Protein AF-A0A537X511-F1 (afdb_monomer_lite)

Foldseek 3Di:
DDPDDPPPPVVPDDDPVRVVLVVLCVVCVVVVHDSVVDDDEAECAPPDPVVCVVVVVVPDDHYDYPDPPPPD

Sequence (72 aa):
MTSENPTIITSRLPSPLATVEQEIARACEQAHRDRASVELIAVSKTFGAEAITPIIEAGQRVFGENRVQEAK

Secondary structure (DSSP, 8-state):
-----GGGSGGGSPPHHHHHHHHHHHHHHHTT--GGG----EE-TT--HHHHHHHHHTT---EE-SS-----

Structure (mmCIF, N/CA/C/O backbone):
data_AF-A0A537X511-F1
#
_entry.id   AF-A0A537X511-F1
#
loop_
_atom_site.group_PDB
_atom_site.id
_atom_site.type_symbol
_atom_site.label_atom_id
_atom_site.label_alt_id
_atom_site.label_comp_id
_atom_site.label_asym_id
_atom_site.label_entity_id
_atom_site.label_seq_id
_atom_site.pdbx_PDB_ins_code
_atom_site.Cartn_x
_atom_site.Cartn_y
_atom_site.Cartn_z
_atom_site.occupancy
_atom_site.B_iso_or_equiv
_atom_site.auth_seq_id
_atom_site.auth_comp_id
_atom_site.auth_asym_id
_atom_site.auth_atom_id
_atom_site.pdbx_PDB_model_num
ATOM 1 N N . MET A 1 1 ? 43.605 11.442 10.969 1.00 37.97 1 MET A N 1
ATOM 2 C CA . MET A 1 1 ? 42.932 11.540 9.658 1.00 37.97 1 MET A CA 1
ATOM 3 C C . MET A 1 1 ? 41.601 10.831 9.802 1.00 37.97 1 MET A C 1
ATOM 5 O O . MET A 1 1 ? 41.570 9.692 10.244 1.00 37.97 1 MET A O 1
ATOM 9 N N . THR A 1 2 ? 40.534 11.598 9.637 1.00 44.31 2 THR A N 1
ATOM 10 C CA . THR A 1 2 ? 39.150 11.336 10.044 1.00 44.31 2 THR A CA 1
ATOM 11 C C . THR A 1 2 ? 38.537 10.153 9.298 1.00 44.31 2 THR A C 1
ATOM 13 O O . THR A 1 2 ? 38.435 10.184 8.076 1.00 44.31 2 THR A O 1
ATOM 16 N N . SER A 1 3 ? 38.106 9.127 10.035 1.00 47.69 3 SER A N 1
ATOM 17 C CA . SER A 1 3 ? 37.199 8.105 9.508 1.00 47.69 3 SER A CA 1
ATOM 18 C C . SER A 1 3 ? 35.773 8.602 9.733 1.00 47.69 3 SER A C 1
ATOM 20 O O . SER A 1 3 ? 35.162 8.343 10.769 1.00 47.69 3 SER A O 1
ATOM 22 N N . GLU A 1 4 ? 35.286 9.422 8.807 1.00 53.56 4 GLU A N 1
ATOM 23 C CA . GLU A 1 4 ? 33.866 9.757 8.727 1.00 53.56 4 GLU A CA 1
ATOM 24 C C . GLU A 1 4 ? 33.157 8.515 8.180 1.00 53.56 4 GLU A C 1
ATOM 26 O O . GLU A 1 4 ? 33.461 8.053 7.083 1.00 53.56 4 GLU A O 1
ATOM 31 N N . ASN A 1 5 ? 32.268 7.923 8.976 1.00 52.94 5 ASN A N 1
ATOM 32 C CA . ASN A 1 5 ? 31.483 6.749 8.610 1.00 52.94 5 ASN A CA 1
ATOM 33 C C . ASN A 1 5 ? 30.129 7.216 8.036 1.00 52.94 5 ASN A C 1
ATOM 35 O O . ASN A 1 5 ? 29.235 7.544 8.820 1.00 52.94 5 ASN A O 1
ATOM 39 N N . PRO A 1 6 ? 29.930 7.254 6.704 1.00 52.81 6 PRO A N 1
ATOM 40 C CA . PRO A 1 6 ? 28.698 7.774 6.101 1.00 52.81 6 PRO A CA 1
ATOM 41 C C . PRO A 1 6 ? 27.487 6.831 6.245 1.00 52.81 6 PRO A C 1
ATOM 43 O O . PRO A 1 6 ? 26.381 7.178 5.840 1.00 52.81 6 PRO A O 1
ATOM 46 N N . THR A 1 7 ? 27.653 5.644 6.833 1.00 51.53 7 THR A N 1
ATOM 47 C CA . THR A 1 7 ? 26.648 4.567 6.754 1.00 51.53 7 THR A CA 1
ATOM 48 C C . THR A 1 7 ? 25.471 4.734 7.729 1.00 51.53 7 THR A C 1
ATOM 50 O O . THR A 1 7 ? 24.428 4.110 7.554 1.00 51.53 7 THR A O 1
ATOM 53 N N . ILE A 1 8 ? 25.578 5.592 8.750 1.00 52.06 8 ILE A N 1
ATOM 54 C CA . ILE A 1 8 ? 24.567 5.670 9.826 1.00 52.06 8 ILE A CA 1
ATOM 55 C C . ILE A 1 8 ? 23.369 6.576 9.481 1.00 52.06 8 ILE A C 1
ATOM 57 O O . ILE A 1 8 ? 22.312 6.457 10.102 1.00 52.06 8 ILE A O 1
ATOM 61 N N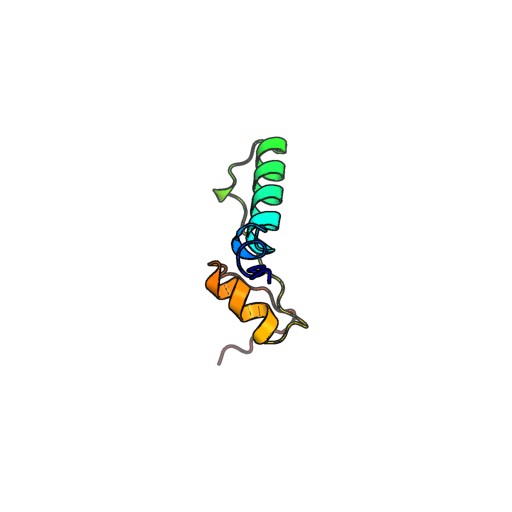 . ILE A 1 9 ? 23.473 7.445 8.472 1.00 55.75 9 ILE A N 1
ATOM 62 C CA . ILE A 1 9 ? 22.422 8.442 8.199 1.00 55.75 9 ILE A CA 1
ATOM 63 C C . ILE A 1 9 ? 21.233 7.842 7.423 1.00 55.75 9 ILE A C 1
ATOM 65 O O . ILE A 1 9 ? 20.086 8.199 7.686 1.00 55.75 9 ILE A O 1
ATOM 69 N N . THR A 1 10 ? 21.468 6.866 6.540 1.00 49.75 10 THR A N 1
ATOM 70 C CA . THR A 1 10 ? 20.413 6.296 5.675 1.00 49.75 10 THR A CA 1
ATOM 71 C C . THR A 1 10 ? 19.419 5.407 6.429 1.00 49.75 10 THR A C 1
ATOM 73 O O . THR A 1 10 ? 18.262 5.309 6.038 1.00 49.75 10 THR A O 1
ATOM 76 N N . SER A 1 11 ? 19.820 4.813 7.557 1.00 55.16 11 SER A N 1
ATOM 77 C CA . SER A 1 11 ? 18.966 3.909 8.347 1.00 55.16 11 SER A CA 1
ATOM 78 C C . SER A 1 11 ? 17.783 4.602 9.045 1.00 55.16 11 SER A C 1
ATOM 80 O O . SER A 1 11 ? 16.916 3.908 9.573 1.00 55.16 11 SER A O 1
ATOM 82 N N . ARG A 1 12 ? 17.755 5.941 9.114 1.00 59.69 12 ARG A N 1
ATOM 83 C CA . ARG A 1 12 ? 16.759 6.701 9.897 1.00 59.69 12 ARG A CA 1
ATOM 84 C C . ARG A 1 12 ? 15.711 7.432 9.064 1.00 59.69 12 ARG A C 1
ATOM 86 O O . ARG A 1 12 ? 14.831 8.059 9.648 1.00 59.69 12 ARG A O 1
ATOM 93 N N . LEU A 1 13 ? 15.791 7.377 7.737 1.00 60.44 13 LEU A N 1
ATOM 94 C CA . LEU A 1 13 ? 14.753 7.963 6.895 1.00 60.44 13 LEU A CA 1
ATOM 95 C C . LEU A 1 13 ? 13.590 6.970 6.760 1.00 60.44 13 LEU A C 1
ATOM 97 O O . LEU A 1 13 ? 13.838 5.792 6.489 1.00 60.44 13 LEU A O 1
ATOM 101 N N . PRO A 1 14 ? 12.333 7.407 6.962 1.00 68.38 14 PRO A N 1
ATOM 102 C CA . PRO A 1 14 ? 11.184 6.545 6.738 1.00 68.38 14 PRO A CA 1
ATOM 103 C C . PRO A 1 14 ? 11.179 6.075 5.283 1.00 68.38 14 PRO A C 1
ATOM 105 O O . PRO A 1 14 ? 11.427 6.854 4.359 1.00 68.38 14 PRO A O 1
ATOM 108 N N . SER A 1 15 ? 10.909 4.785 5.079 1.00 83.38 15 SER A N 1
ATOM 109 C CA . SER A 1 15 ? 10.714 4.255 3.733 1.00 83.38 15 SER A CA 1
ATOM 110 C C . SER A 1 15 ? 9.517 4.955 3.072 1.00 83.38 15 SER A C 1
ATOM 112 O O . SER A 1 15 ? 8.611 5.416 3.774 1.00 83.38 15 SER A O 1
ATOM 114 N N . PRO A 1 16 ? 9.450 5.009 1.729 1.00 85.88 16 PRO A N 1
ATOM 115 C CA . PRO A 1 16 ? 8.290 5.567 1.036 1.00 85.88 16 PRO A CA 1
ATOM 116 C C . PRO A 1 16 ? 6.960 4.960 1.507 1.00 85.88 16 PRO A C 1
ATOM 118 O O . PRO A 1 16 ? 5.974 5.678 1.652 1.00 85.88 16 PRO A O 1
ATOM 121 N N . LEU A 1 17 ? 6.951 3.658 1.817 1.00 89.75 17 LEU A N 1
ATOM 122 C CA . LEU A 1 17 ? 5.783 2.971 2.366 1.00 89.75 17 LEU A CA 1
ATOM 123 C C . LEU A 1 17 ? 5.401 3.508 3.753 1.00 89.75 17 LEU A C 1
ATOM 125 O O . LEU A 1 17 ? 4.234 3.802 3.985 1.00 89.75 17 LEU A O 1
ATOM 129 N N . ALA A 1 18 ? 6.372 3.693 4.653 1.00 90.38 18 ALA A N 1
ATOM 130 C CA . ALA A 1 18 ? 6.118 4.214 5.996 1.00 90.38 18 ALA A CA 1
ATOM 131 C C . ALA A 1 18 ? 5.531 5.636 5.968 1.00 90.38 18 ALA A C 1
ATOM 133 O O . ALA A 1 18 ? 4.619 5.939 6.735 1.00 90.38 18 ALA A O 1
ATOM 134 N N . THR A 1 19 ? 6.008 6.488 5.058 1.00 92.00 19 THR A N 1
ATOM 135 C CA . THR A 1 19 ? 5.458 7.839 4.866 1.00 92.00 19 THR A CA 1
ATOM 136 C C . THR A 1 19 ? 4.001 7.791 4.402 1.00 92.00 19 THR A C 1
ATOM 138 O O . THR A 1 19 ? 3.155 8.500 4.940 1.00 92.00 19 THR A O 1
ATOM 141 N N . VAL A 1 20 ? 3.678 6.929 3.432 1.00 93.81 20 VAL A N 1
ATOM 142 C CA . VAL A 1 20 ? 2.297 6.770 2.946 1.00 93.81 20 VAL A CA 1
ATOM 143 C C . VAL A 1 20 ? 1.386 6.218 4.044 1.00 93.81 20 VAL A C 1
ATOM 145 O O . VAL A 1 20 ? 0.273 6.710 4.217 1.00 93.81 20 VAL A O 1
ATOM 148 N N . GLU A 1 21 ? 1.858 5.251 4.829 1.00 93.75 21 GLU A N 1
ATOM 149 C CA . GLU A 1 21 ? 1.101 4.693 5.955 1.00 93.75 21 GLU A CA 1
ATOM 150 C C . GLU A 1 21 ? 0.740 5.748 7.009 1.00 93.75 21 GLU A 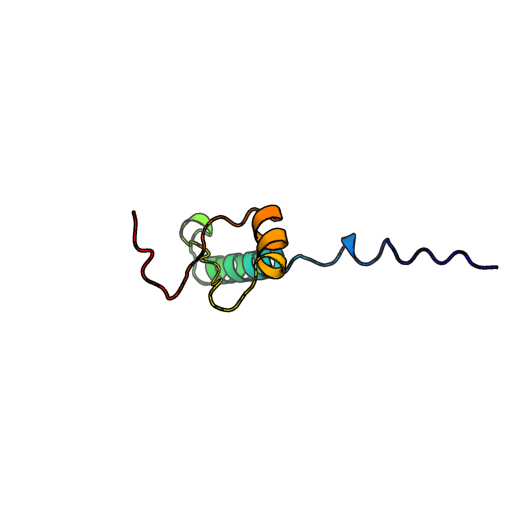C 1
ATOM 152 O O . GLU A 1 21 ? -0.396 5.780 7.491 1.00 93.75 21 GLU A O 1
ATOM 157 N N . GLN A 1 22 ? 1.666 6.660 7.322 1.00 94.44 22 GLN A N 1
ATOM 158 C CA . GLN A 1 22 ? 1.405 7.777 8.235 1.00 94.44 22 GLN A CA 1
ATOM 159 C C . GLN A 1 22 ? 0.327 8.724 7.694 1.00 94.44 22 GLN A C 1
ATOM 161 O O . GLN A 1 22 ? -0.571 9.124 8.438 1.00 94.44 22 GLN A O 1
ATOM 166 N N . GLU A 1 23 ? 0.366 9.048 6.400 1.00 96.00 23 GLU A N 1
ATOM 167 C CA . GLU A 1 23 ? -0.654 9.901 5.781 1.00 96.00 23 GLU A CA 1
ATOM 168 C C . GLU A 1 23 ? -2.035 9.235 5.758 1.00 96.00 23 GLU A C 1
ATOM 170 O O . GLU A 1 23 ? -3.042 9.898 6.024 1.00 96.00 23 GLU A O 1
ATOM 175 N N . ILE A 1 24 ? -2.105 7.923 5.505 1.00 95.81 24 ILE A N 1
ATOM 176 C CA . ILE A 1 24 ? -3.372 7.181 5.557 1.00 95.81 24 ILE A CA 1
ATOM 177 C C . ILE A 1 24 ? -3.923 7.172 6.982 1.00 95.81 24 ILE A C 1
ATOM 179 O O . ILE A 1 24 ? -5.115 7.423 7.164 1.00 95.81 24 ILE A O 1
ATOM 183 N N . ALA A 1 25 ? -3.085 6.913 7.990 1.00 96.12 25 ALA A N 1
ATOM 184 C CA . ALA A 1 25 ? -3.504 6.942 9.390 1.00 96.12 25 ALA A CA 1
ATOM 185 C C . ALA A 1 25 ? -4.075 8.317 9.771 1.00 96.12 25 ALA A C 1
ATOM 187 O O . ALA A 1 25 ? -5.204 8.398 10.258 1.00 96.12 25 ALA A O 1
ATOM 188 N N . ARG A 1 26 ? -3.364 9.399 9.427 1.00 97.31 26 ARG A N 1
ATOM 189 C CA . ARG A 1 26 ? -3.819 10.779 9.652 1.00 97.31 26 ARG A CA 1
ATOM 190 C C . ARG A 1 26 ? -5.157 11.067 8.963 1.00 97.31 26 ARG A C 1
ATOM 192 O O . ARG A 1 26 ? -6.039 11.683 9.559 1.00 97.31 26 ARG A O 1
ATOM 199 N N . ALA A 1 27 ? -5.331 10.626 7.718 1.00 97.69 27 ALA A N 1
ATOM 200 C CA . ALA A 1 27 ? -6.586 10.801 6.989 1.00 97.69 27 ALA A CA 1
ATOM 201 C C . ALA A 1 27 ? -7.744 10.002 7.617 1.00 97.69 27 ALA A C 1
ATOM 203 O O . ALA A 1 27 ? -8.869 10.498 7.682 1.00 97.69 27 ALA A O 1
ATOM 204 N N . CYS A 1 28 ? -7.478 8.789 8.112 1.00 97.94 28 CYS A N 1
ATOM 205 C CA . CYS A 1 28 ? -8.472 7.967 8.805 1.00 97.94 28 CYS A CA 1
ATOM 206 C C . CYS A 1 28 ? -8.927 8.618 10.117 1.00 97.94 28 CYS A C 1
ATOM 208 O O . CYS A 1 28 ? -10.131 8.711 10.355 1.00 97.94 28 CYS A O 1
ATOM 210 N N . GLU A 1 29 ? -7.994 9.146 10.914 1.00 97.19 29 GLU A N 1
ATOM 211 C CA . GLU A 1 29 ? -8.301 9.885 12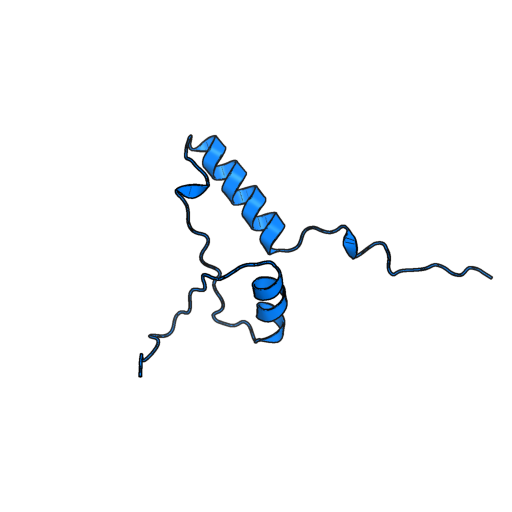.147 1.00 97.19 29 GLU A CA 1
ATOM 212 C C . GLU A 1 29 ? -9.203 11.096 11.872 1.00 97.19 29 GLU A C 1
ATOM 214 O O . GLU A 1 29 ? -10.245 11.265 12.516 1.00 97.19 29 GLU A O 1
ATOM 219 N N . GLN A 1 30 ? -8.848 11.900 10.863 1.00 97.81 30 GLN A N 1
ATOM 220 C CA . GLN A 1 30 ? -9.621 13.075 10.444 1.00 97.81 30 GLN A CA 1
ATOM 221 C C . GLN A 1 30 ? -11.028 12.715 9.952 1.00 97.81 30 GLN A C 1
ATOM 223 O O . GLN A 1 30 ? -11.966 13.480 10.161 1.00 97.81 30 GLN A O 1
ATOM 228 N N . ALA A 1 31 ? -11.180 11.550 9.320 1.00 97.62 31 ALA A N 1
ATOM 229 C CA . ALA A 1 31 ? -12.460 11.043 8.835 1.00 97.62 31 ALA A CA 1
ATOM 230 C C . ALA A 1 31 ? -13.244 10.230 9.883 1.00 97.62 31 ALA A C 1
ATOM 232 O O . ALA A 1 31 ? -14.314 9.715 9.558 1.00 97.62 31 ALA A O 1
ATOM 233 N N . HIS A 1 32 ? -12.721 10.076 11.106 1.00 96.88 32 HIS A N 1
ATOM 234 C CA . HIS A 1 32 ? -13.282 9.212 12.156 1.00 96.88 32 HIS A CA 1
ATOM 235 C C . HIS A 1 32 ? -13.507 7.765 11.688 1.00 96.88 32 HIS A C 1
ATOM 237 O O . HIS A 1 32 ? -14.525 7.136 11.983 1.00 96.88 32 HIS A O 1
ATOM 243 N N . ARG A 1 33 ? -12.541 7.238 10.933 1.00 96.81 33 ARG A N 1
ATOM 244 C CA . ARG A 1 33 ? -12.531 5.867 10.418 1.00 96.81 33 ARG A CA 1
ATOM 245 C C . ARG A 1 33 ? -11.396 5.073 11.044 1.00 96.81 33 ARG A C 1
ATOM 247 O O . ARG A 1 33 ? -10.326 5.605 11.312 1.00 96.81 33 ARG A O 1
ATOM 254 N N . ASP A 1 34 ? -11.613 3.773 11.200 1.00 94.12 34 ASP A N 1
ATOM 255 C CA . ASP A 1 34 ? -10.538 2.842 11.530 1.00 94.12 34 ASP A CA 1
ATOM 256 C C . ASP A 1 34 ? -9.578 2.713 10.335 1.00 94.12 34 ASP A C 1
ATOM 258 O O . ASP A 1 34 ? -10.020 2.514 9.195 1.00 94.12 34 ASP A O 1
ATOM 262 N N . ARG A 1 35 ? -8.267 2.779 10.595 1.00 94.06 35 ARG A N 1
ATOM 263 C CA . ARG A 1 35 ? -7.216 2.516 9.603 1.00 94.06 35 ARG A CA 1
ATOM 264 C C . ARG A 1 35 ? -7.392 1.143 8.961 1.00 94.06 35 ARG A C 1
ATOM 266 O O . ARG A 1 35 ? -7.147 1.021 7.762 1.00 94.06 35 ARG A O 1
ATOM 273 N N . ALA A 1 36 ? -7.849 0.138 9.708 1.00 93.56 36 ALA A N 1
ATOM 274 C CA . ALA A 1 36 ? -8.092 -1.206 9.182 1.00 93.56 36 ALA A CA 1
ATOM 275 C C . ALA A 1 36 ? -9.230 -1.256 8.142 1.00 93.56 36 ALA A C 1
ATOM 277 O O . ALA A 1 36 ? -9.320 -2.208 7.373 1.00 93.56 36 ALA A O 1
ATOM 278 N N . SER A 1 37 ? -10.076 -0.219 8.068 1.00 95.31 37 SER A N 1
ATOM 279 C CA . SER A 1 37 ? -11.153 -0.110 7.070 1.00 95.31 37 SER A CA 1
ATOM 280 C C . SER A 1 37 ? -10.692 0.410 5.698 1.00 95.31 37 SER A C 1
ATOM 282 O O . SER A 1 37 ? -11.525 0.629 4.815 1.00 95.31 37 SER A O 1
ATOM 284 N N . VAL A 1 38 ? -9.392 0.675 5.518 1.00 94.50 38 VAL A N 1
ATOM 285 C CA . VAL A 1 38 ? -8.802 1.227 4.289 1.00 94.50 38 VAL A CA 1
ATOM 286 C C . VAL A 1 38 ? -7.682 0.312 3.795 1.00 94.50 38 VAL A C 1
ATOM 288 O O . VAL A 1 38 ? -6.767 -0.017 4.545 1.00 94.50 38 VAL A O 1
ATOM 291 N N . GLU A 1 39 ? -7.711 -0.062 2.517 1.00 94.81 39 GLU A N 1
ATOM 292 C CA . GLU A 1 39 ? -6.650 -0.852 1.885 1.00 94.81 39 GLU A CA 1
ATOM 293 C C . GLU A 1 39 ? -5.736 0.043 1.040 1.00 94.81 39 GLU A C 1
ATOM 295 O O . GLU A 1 39 ? -6.199 0.825 0.207 1.00 94.81 39 GLU A O 1
ATOM 300 N N . LEU A 1 40 ? -4.425 -0.072 1.258 1.00 94.38 40 LEU A N 1
ATOM 301 C CA . LEU A 1 40 ? -3.422 0.583 0.428 1.00 94.38 40 LEU A CA 1
ATOM 302 C C . LEU A 1 40 ? -3.108 -0.306 -0.777 1.00 94.38 40 LEU A C 1
ATOM 304 O O . LEU A 1 40 ? -2.503 -1.366 -0.627 1.00 94.38 40 LEU A O 1
ATOM 308 N N . ILE A 1 41 ? -3.460 0.163 -1.973 1.00 92.69 41 ILE A N 1
ATOM 309 C CA . ILE A 1 41 ? -3.106 -0.481 -3.241 1.00 92.69 41 ILE A CA 1
ATOM 310 C C . ILE A 1 41 ? -1.917 0.266 -3.853 1.00 92.69 41 ILE A C 1
ATOM 312 O O . ILE A 1 41 ? -2.052 1.404 -4.306 1.00 92.69 41 ILE A O 1
ATOM 316 N N . ALA A 1 42 ? -0.747 -0.372 -3.886 1.00 91.25 42 ALA A N 1
ATOM 317 C CA . ALA A 1 42 ? 0.451 0.215 -4.478 1.00 91.25 42 ALA A CA 1
ATOM 318 C C . ALA A 1 42 ? 0.424 0.075 -6.009 1.00 91.25 42 ALA A C 1
ATOM 320 O O . ALA A 1 42 ? 0.357 -1.027 -6.545 1.00 91.25 42 ALA A O 1
ATOM 321 N N . VAL A 1 43 ? 0.482 1.185 -6.742 1.00 89.62 43 VAL A N 1
ATOM 322 C CA . VAL A 1 43 ? 0.423 1.157 -8.210 1.00 89.62 43 VAL A CA 1
ATOM 323 C C . VAL A 1 43 ? 1.816 0.891 -8.788 1.00 89.62 43 VAL A C 1
ATOM 325 O O . VAL A 1 43 ? 2.681 1.761 -8.728 1.00 89.62 43 VAL A O 1
ATOM 328 N N . SER A 1 44 ? 2.031 -0.293 -9.370 1.00 86.81 44 SER A N 1
ATOM 329 C CA . SER A 1 44 ? 3.329 -0.717 -9.931 1.00 86.81 44 SER A CA 1
ATOM 330 C C . SER A 1 44 ? 3.459 -0.495 -11.439 1.00 86.81 44 SER A C 1
ATOM 332 O O . SER A 1 44 ? 4.544 -0.675 -11.994 1.00 86.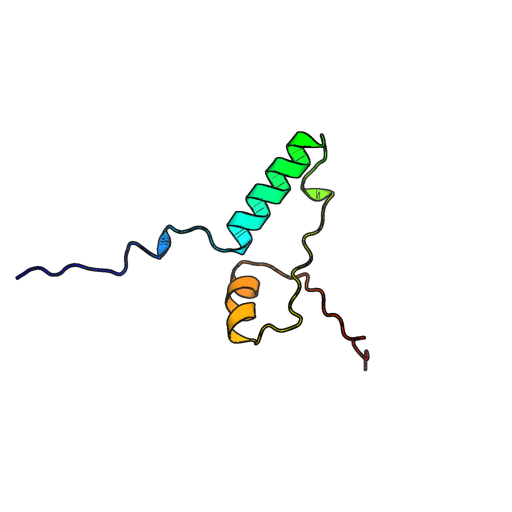81 44 SER A O 1
ATOM 334 N N . LYS A 1 45 ? 2.387 -0.072 -12.130 1.00 80.12 45 LYS A N 1
ATOM 335 C CA . LYS A 1 45 ? 2.450 0.238 -13.569 1.00 80.12 45 LYS A CA 1
ATOM 336 C C . LYS A 1 45 ? 3.556 1.280 -13.787 1.00 80.12 45 LYS A C 1
ATOM 338 O O . LYS A 1 45 ? 3.518 2.318 -13.149 1.00 80.12 45 LYS A O 1
ATOM 343 N N . THR A 1 46 ? 4.512 0.992 -14.667 1.00 82.19 46 THR A N 1
ATOM 344 C CA . THR A 1 46 ? 5.734 1.780 -14.963 1.00 82.19 46 THR A CA 1
ATOM 345 C C . THR A 1 46 ? 6.951 1.583 -14.057 1.00 82.19 46 THR A C 1
ATOM 347 O O . THR A 1 46 ? 8.006 2.117 -14.392 1.00 82.19 46 THR A O 1
ATOM 350 N N . PHE A 1 47 ? 6.868 0.815 -12.972 1.00 84.00 47 PHE A N 1
ATOM 351 C CA . PHE A 1 47 ? 8.020 0.544 -12.109 1.00 84.00 47 PHE A CA 1
ATOM 352 C C . PHE A 1 47 ? 8.607 -0.841 -12.401 1.00 84.00 47 PHE A C 1
ATOM 354 O O . PHE A 1 47 ? 7.884 -1.828 -12.503 1.00 84.00 47 PHE A O 1
ATOM 361 N N . GLY A 1 48 ? 9.930 -0.910 -12.569 1.00 83.44 48 GLY A N 1
ATOM 362 C CA . GLY A 1 48 ? 10.652 -2.177 -12.698 1.00 83.44 48 GLY A CA 1
ATOM 363 C C . GLY A 1 48 ? 10.820 -2.882 -11.350 1.00 83.44 48 GLY A C 1
ATOM 364 O O . GLY A 1 48 ? 10.606 -2.283 -10.296 1.00 83.44 48 GLY A O 1
ATOM 365 N N . ALA A 1 49 ? 11.262 -4.143 -11.381 1.00 83.25 49 ALA A N 1
ATOM 366 C CA . ALA A 1 49 ? 11.442 -4.963 -10.180 1.00 83.25 49 ALA A CA 1
ATOM 367 C C . ALA A 1 49 ? 12.319 -4.281 -9.115 1.00 83.25 49 ALA A C 1
ATOM 369 O O . ALA A 1 49 ? 11.974 -4.308 -7.942 1.00 83.25 49 ALA A O 1
ATOM 370 N N . GLU A 1 50 ? 13.386 -3.587 -9.516 1.00 85.31 50 GLU A N 1
ATOM 371 C CA . GLU A 1 50 ? 14.293 -2.880 -8.598 1.00 85.31 50 GLU A CA 1
ATOM 372 C C . GLU A 1 50 ? 13.592 -1.817 -7.738 1.00 85.31 50 GLU A C 1
ATOM 374 O O . GLU A 1 50 ? 13.954 -1.622 -6.582 1.00 85.31 50 GLU A O 1
ATOM 379 N N . ALA A 1 51 ? 12.559 -1.159 -8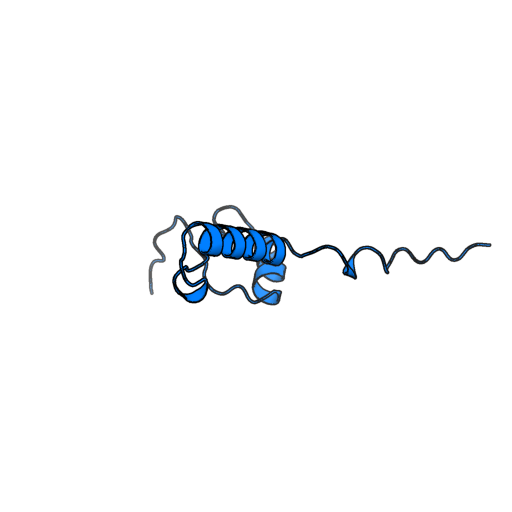.271 1.00 84.56 51 ALA A N 1
ATOM 380 C CA . ALA A 1 51 ? 11.771 -0.180 -7.526 1.00 84.56 51 ALA A CA 1
ATOM 381 C C . ALA A 1 51 ? 10.695 -0.840 -6.643 1.00 84.56 51 ALA A C 1
ATOM 383 O O . ALA A 1 51 ? 10.263 -0.254 -5.652 1.00 84.56 51 ALA A O 1
ATOM 384 N N . ILE A 1 52 ? 10.263 -2.056 -6.990 1.00 86.00 52 ILE A N 1
ATOM 385 C CA . ILE A 1 52 ? 9.196 -2.785 -6.294 1.00 86.00 52 ILE A CA 1
ATOM 386 C C . ILE A 1 52 ? 9.759 -3.633 -5.144 1.00 86.00 52 ILE A C 1
ATOM 388 O O . ILE A 1 52 ? 9.127 -3.718 -4.090 1.00 86.00 52 ILE A O 1
ATOM 392 N N . THR A 1 53 ? 10.947 -4.225 -5.301 1.00 88.31 53 THR A N 1
ATOM 393 C CA . THR A 1 53 ? 11.561 -5.121 -4.306 1.00 88.31 53 THR A CA 1
ATOM 394 C C . THR A 1 53 ? 11.634 -4.503 -2.905 1.00 88.31 53 THR A C 1
ATOM 396 O O . THR A 1 53 ? 11.119 -5.131 -1.981 1.00 88.31 53 THR A O 1
ATOM 399 N N . PRO A 1 54 ? 12.127 -3.261 -2.710 1.00 87.56 54 PRO A N 1
ATOM 400 C CA . PRO A 1 54 ? 12.175 -2.653 -1.377 1.00 87.56 54 PRO A CA 1
ATOM 401 C C . PRO A 1 54 ? 10.789 -2.456 -0.745 1.00 87.56 54 PRO A C 1
ATOM 403 O O . PRO A 1 54 ? 10.642 -2.473 0.473 1.00 87.56 54 PRO A O 1
ATOM 406 N N . ILE A 1 55 ? 9.751 -2.273 -1.566 1.00 87.88 55 ILE A N 1
ATOM 407 C CA . ILE A 1 55 ? 8.366 -2.086 -1.113 1.00 87.88 55 ILE A CA 1
ATOM 408 C C . ILE A 1 55 ? 7.750 -3.427 -0.691 1.00 87.88 55 ILE A C 1
ATOM 410 O O . ILE A 1 55 ? 7.050 -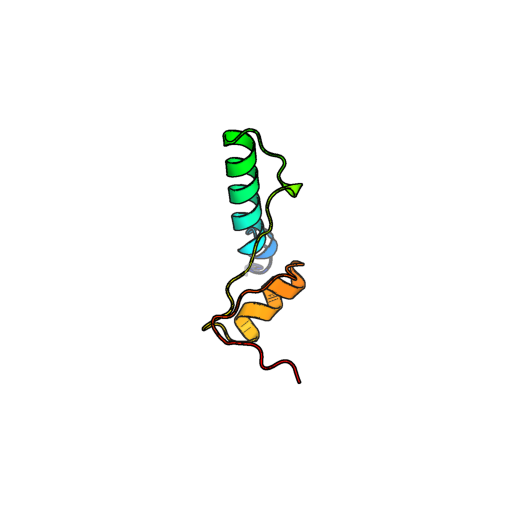3.497 0.321 1.00 87.88 55 ILE A O 1
ATOM 414 N N . ILE A 1 56 ? 8.071 -4.508 -1.408 1.00 88.94 56 ILE A N 1
ATOM 415 C CA . ILE A 1 56 ? 7.738 -5.881 -1.004 1.00 88.94 56 ILE A CA 1
ATOM 416 C C . ILE A 1 56 ? 8.463 -6.242 0.300 1.00 88.94 56 ILE A C 1
ATOM 418 O O . ILE A 1 56 ? 7.843 -6.789 1.215 1.00 88.94 56 ILE A O 1
ATOM 422 N N . GLU A 1 57 ? 9.752 -5.937 0.421 1.00 89.06 57 GLU A N 1
ATOM 423 C CA . GLU A 1 57 ? 10.529 -6.190 1.643 1.00 89.06 57 GLU A CA 1
ATOM 424 C C . GLU A 1 57 ? 9.988 -5.398 2.838 1.00 89.06 57 GLU A C 1
ATOM 426 O O . GLU A 1 57 ? 9.912 -5.930 3.944 1.00 89.06 57 GLU A O 1
ATOM 431 N N . ALA A 1 58 ? 9.504 -4.176 2.601 1.00 87.06 58 ALA A N 1
ATOM 432 C CA . ALA A 1 58 ? 8.823 -3.359 3.603 1.00 87.06 58 ALA A CA 1
ATOM 433 C C . ALA A 1 58 ? 7.426 -3.886 4.003 1.00 87.06 58 ALA A C 1
ATOM 435 O O . ALA A 1 58 ? 6.794 -3.318 4.891 1.00 87.06 58 ALA A O 1
ATOM 436 N N . GLY A 1 59 ? 6.946 -4.969 3.382 1.00 88.06 59 GLY A N 1
ATOM 437 C CA . GLY A 1 59 ? 5.723 -5.672 3.772 1.00 88.06 59 GLY A CA 1
ATOM 438 C C . GLY A 1 59 ? 4.501 -5.397 2.896 1.00 88.06 59 GLY A C 1
ATOM 439 O O . GLY A 1 59 ? 3.467 -6.025 3.114 1.00 88.06 59 GLY A O 1
ATOM 440 N N . GLN A 1 60 ? 4.597 -4.540 1.874 1.00 93.50 60 GLN A N 1
ATOM 441 C CA . GLN A 1 60 ? 3.482 -4.319 0.951 1.00 93.50 60 GLN A CA 1
ATOM 442 C C . GLN A 1 60 ? 3.192 -5.592 0.146 1.00 93.50 60 GLN A C 1
ATOM 444 O O . GLN A 1 60 ? 4.099 -6.258 -0.365 1.00 93.50 60 GLN A O 1
ATOM 449 N N . ARG A 1 61 ? 1.911 -5.944 0.025 1.00 90.56 61 ARG A N 1
ATOM 450 C CA . ARG A 1 61 ? 1.464 -7.147 -0.702 1.00 90.56 61 ARG A CA 1
ATOM 451 C C . ARG A 1 61 ? 0.407 -6.866 -1.760 1.00 90.56 61 ARG A C 1
ATOM 453 O O . ARG A 1 61 ? 0.270 -7.653 -2.688 1.00 90.56 61 ARG A O 1
ATOM 460 N N . VAL A 1 62 ? -0.308 -5.751 -1.640 1.00 91.31 62 VAL A N 1
ATOM 461 C CA . VAL A 1 62 ? -1.407 -5.403 -2.540 1.00 91.31 62 VAL A CA 1
ATOM 462 C C . VAL A 1 62 ? -0.903 -4.416 -3.586 1.00 91.31 62 VAL A C 1
ATOM 464 O O . VAL A 1 62 ? -0.511 -3.294 -3.257 1.00 91.31 62 VAL A O 1
ATOM 467 N N . PHE A 1 63 ? -0.899 -4.840 -4.847 1.00 90.00 63 PHE A N 1
ATOM 468 C CA . PHE A 1 63 ? -0.435 -4.032 -5.971 1.00 90.00 63 PHE A CA 1
ATOM 469 C C . PHE A 1 63 ? -1.515 -3.917 -7.047 1.00 90.00 63 PHE A C 1
ATOM 471 O O . PHE A 1 63 ? -2.234 -4.875 -7.323 1.00 90.00 63 PHE A O 1
ATOM 478 N N . GLY A 1 64 ? -1.619 -2.736 -7.652 1.00 87.94 64 GLY A N 1
ATOM 479 C CA . GLY A 1 64 ? -2.527 -2.447 -8.757 1.00 87.94 64 GLY A CA 1
ATOM 480 C C . GLY A 1 64 ? -1.762 -2.220 -10.057 1.00 87.94 64 GLY A C 1
ATOM 481 O O . GLY A 1 64 ? -0.921 -1.322 -10.144 1.00 87.94 64 GLY A O 1
ATOM 482 N N . GLU A 1 65 ? -2.096 -2.986 -11.093 1.00 81.00 65 GLU A N 1
ATOM 483 C CA . GLU A 1 65 ? -1.572 -2.802 -12.446 1.00 81.00 65 GLU A CA 1
ATOM 484 C C . GLU A 1 65 ? -2.697 -2.452 -13.419 1.00 81.00 65 GLU A C 1
ATOM 486 O O . GLU A 1 65 ? -3.790 -2.999 -13.360 1.00 81.00 65 GLU A O 1
ATOM 491 N N . ASN A 1 66 ? -2.424 -1.549 -14.364 1.00 69.12 66 ASN A N 1
ATOM 492 C CA . ASN A 1 66 ? -3.382 -1.172 -15.412 1.00 69.12 66 ASN A CA 1
ATOM 493 C C . ASN A 1 66 ? -3.459 -2.201 -16.562 1.00 69.12 66 ASN A C 1
ATOM 495 O O . ASN A 1 66 ? -3.879 -1.861 -17.668 1.00 69.12 66 ASN A O 1
ATOM 499 N N . ARG A 1 67 ? -3.033 -3.444 -16.347 1.00 58.78 67 ARG A N 1
ATOM 500 C CA . ARG A 1 67 ? -3.158 -4.524 -17.328 1.00 58.78 67 ARG A CA 1
ATOM 501 C C . ARG A 1 67 ? -4.106 -5.562 -16.759 1.00 58.78 67 ARG A C 1
ATOM 503 O O . ARG A 1 67 ? -3.961 -5.936 -15.604 1.00 58.78 67 ARG A O 1
ATOM 510 N N . VAL A 1 68 ? -5.056 -6.019 -17.574 1.00 59.88 68 VAL A N 1
ATOM 511 C CA . VAL A 1 68 ? -5.795 -7.251 -17.287 1.00 59.88 68 VAL A CA 1
ATOM 512 C C . VAL A 1 68 ? -4.734 -8.321 -17.050 1.00 59.88 68 VAL A C 1
ATOM 514 O O . VAL A 1 68 ? -3.996 -8.649 -17.981 1.00 59.88 68 VAL A O 1
ATOM 517 N N . GLN A 1 69 ? -4.588 -8.808 -15.813 1.00 56.84 69 GLN A N 1
ATOM 518 C CA . GLN A 1 69 ? -3.880 -10.060 -15.608 1.00 56.84 69 GLN A CA 1
ATOM 519 C C . GLN A 1 69 ? -4.694 -11.102 -16.367 1.00 56.84 69 GLN A C 1
ATOM 521 O O . GLN A 1 69 ? -5.787 -11.473 -15.944 1.00 56.84 69 GLN A O 1
ATOM 526 N N . GLU A 1 70 ? -4.197 -11.521 -17.528 1.00 52.56 70 GLU A N 1
ATOM 527 C CA . GLU A 1 70 ? -4.644 -12.763 -18.135 1.00 52.56 70 GLU A CA 1
ATOM 528 C C . GLU A 1 70 ? -4.301 -13.858 -17.124 1.00 52.56 70 GLU A C 1
ATOM 530 O O . GLU A 1 70 ? -3.167 -14.330 -17.049 1.00 52.56 70 GLU A O 1
ATOM 535 N N . ALA A 1 71 ? -5.263 -14.173 -16.258 1.00 48.34 71 ALA A N 1
ATOM 536 C CA . ALA A 1 71 ? -5.201 -15.343 -15.413 1.00 48.34 71 ALA A CA 1
ATOM 537 C C . ALA A 1 71 ? -5.122 -16.545 -16.361 1.00 48.34 71 ALA A C 1
ATOM 539 O O . ALA A 1 71 ? -6.075 -16.828 -17.089 1.00 48.34 71 ALA A O 1
ATOM 540 N N . LYS A 1 72 ? -3.951 -17.180 -16.409 1.00 43.75 72 LYS A N 1
ATOM 541 C CA . LYS A 1 72 ? -3.791 -18.525 -16.957 1.00 43.75 72 LYS A CA 1
ATOM 542 C C . LYS A 1 72 ? -4.066 -19.548 -15.873 1.00 43.75 72 LYS A C 1
ATOM 544 O O . LYS A 1 72 ? -3.642 -19.294 -14.723 1.00 43.75 72 LYS A O 1
#

Radius of gyration: 17.17 Å; chains: 1; bounding box: 56×32×30 Å

pLDDT: mean 80.04, std 17.76, range [37.97, 97.94]